Protein AF-0000000066313985 (afdb_homodimer)

Structure (mmCIF, N/CA/C/O backbone):
data_AF-0000000066313985-model_v1
#
loop_
_entity.id
_entity.type
_entity.pdbx_description
1 polymer 'Orphan antitoxin YefM'
#
loop_
_atom_site.group_PDB
_atom_site.id
_atom_site.type_symbol
_atom_site.label_atom_id
_atom_site.label_alt_id
_atom_site.label_comp_id
_atom_site.label_asym_id
_atom_site.label_entity_id
_atom_site.label_seq_id
_atom_site.pdbx_PDB_ins_code
_atom_site.Cartn_x
_atom_site.Cartn_y
_atom_site.Cartn_z
_atom_site.occupancy
_atom_site.B_iso_or_equiv
_atom_site.auth_seq_id
_atom_site.auth_comp_id
_atom_site.auth_asym_id
_atom_site.auth_atom_id
_atom_site.pdbx_PDB_model_num
ATOM 1 N N . MET A 1 1 ? -4.629 -2.709 13.516 1 56.06 1 MET A N 1
ATOM 2 C CA . MET A 1 1 ? -4.789 -3.303 12.195 1 56.06 1 MET A CA 1
ATOM 3 C C . MET A 1 1 ? -3.836 -4.48 12.008 1 56.06 1 MET A C 1
ATOM 5 O O . MET A 1 1 ? -2.648 -4.379 12.32 1 56.06 1 MET A O 1
ATOM 9 N N . PHE A 1 2 ? -4.414 -5.699 11.891 1 78.12 2 PHE A N 1
ATOM 10 C CA . PHE A 1 2 ? -3.588 -6.898 11.875 1 78.12 2 PHE A CA 1
ATOM 11 C C . PHE A 1 2 ? -2.898 -7.062 10.523 1 78.12 2 PHE A C 1
ATOM 13 O O . PHE A 1 2 ? -3.529 -6.918 9.477 1 78.12 2 PHE A O 1
ATOM 20 N N . MET A 1 3 ? -1.571 -7.016 10.57 1 89.44 3 MET A N 1
ATOM 21 C CA . MET A 1 3 ? -0.763 -7.25 9.375 1 89.44 3 MET A CA 1
ATOM 22 C C . MET A 1 3 ? -0.373 -8.719 9.266 1 89.44 3 MET A C 1
ATOM 24 O O . MET A 1 3 ? 0.043 -9.336 10.25 1 89.44 3 MET A O 1
ATOM 28 N N . ARG A 1 4 ? -0.689 -9.266 8.133 1 96.44 4 ARG A N 1
ATOM 29 C CA . ARG A 1 4 ? -0.286 -10.625 7.816 1 96.44 4 ARG A CA 1
ATOM 30 C C . ARG A 1 4 ? 1.022 -10.648 7.031 1 96.44 4 ARG A C 1
ATOM 32 O O . ARG A 1 4 ? 1.273 -9.758 6.211 1 96.44 4 ARG A O 1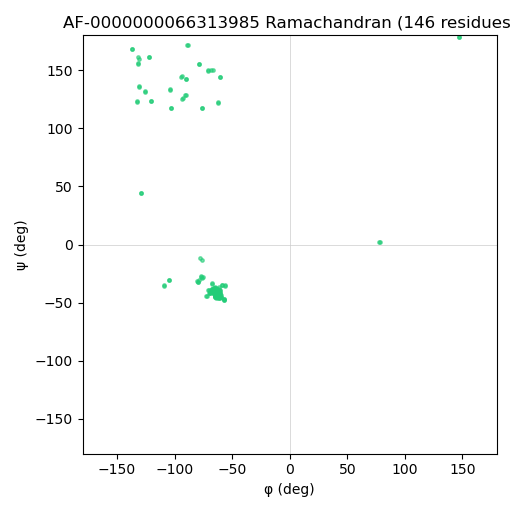
ATOM 39 N N . THR A 1 5 ? 1.829 -11.75 7.367 1 98.38 5 THR A N 1
ATOM 40 C CA . THR A 1 5 ? 3.088 -11.891 6.641 1 98.38 5 THR A CA 1
ATOM 41 C C . THR A 1 5 ? 3.189 -13.273 5.996 1 98.38 5 THR A C 1
ATOM 43 O O . THR A 1 5 ? 2.881 -14.281 6.629 1 98.38 5 THR A O 1
ATOM 46 N N . VAL A 1 6 ? 3.547 -13.273 4.727 1 98.38 6 VAL A N 1
ATOM 47 C CA . VAL A 1 6 ? 3.793 -14.516 4.004 1 98.38 6 VAL A CA 1
ATOM 48 C C . VAL A 1 6 ? 5.117 -14.422 3.252 1 98.38 6 VAL A C 1
ATOM 50 O O . VAL A 1 6 ? 5.609 -13.32 2.979 1 98.38 6 VAL A O 1
ATOM 53 N N . ASN A 1 7 ? 5.723 -15.609 2.975 1 98.25 7 ASN A N 1
ATOM 54 C CA . ASN A 1 7 ? 6.898 -15.602 2.111 1 98.25 7 ASN A CA 1
ATOM 55 C C . ASN A 1 7 ? 6.516 -15.719 0.64 1 98.25 7 ASN A C 1
ATOM 57 O O . ASN A 1 7 ? 5.34 -15.914 0.313 1 98.25 7 ASN A O 1
ATOM 61 N N . TYR A 1 8 ? 7.453 -15.555 -0.22 1 98.12 8 TYR A N 1
ATOM 62 C CA . TYR A 1 8 ? 7.211 -15.562 -1.658 1 98.12 8 TYR A CA 1
ATOM 63 C C . TYR A 1 8 ? 6.555 -16.859 -2.094 1 98.12 8 TYR A C 1
ATOM 65 O O . TYR A 1 8 ? 5.582 -16.859 -2.855 1 98.12 8 TYR A O 1
ATOM 73 N N . SER A 1 9 ? 7.102 -17.953 -1.624 1 97.75 9 SER A N 1
ATOM 74 C CA . SER A 1 9 ? 6.598 -19.266 -2.031 1 97.75 9 SER A CA 1
ATOM 75 C C . SER A 1 9 ? 5.129 -19.438 -1.655 1 97.75 9 SER A C 1
ATOM 77 O O . SER A 1 9 ? 4.328 -19.922 -2.457 1 97.75 9 SER A O 1
ATOM 79 N N . GLU A 1 10 ? 4.824 -19.047 -0.514 1 97.81 10 GLU A N 1
ATOM 80 C CA . GLU A 1 10 ? 3.445 -19.109 -0.042 1 97.81 10 GLU A CA 1
ATOM 81 C C . GLU A 1 10 ? 2.539 -18.203 -0.863 1 97.81 10 GLU A C 1
ATOM 83 O O . GLU A 1 10 ? 1.429 -18.594 -1.234 1 97.81 10 GLU A O 1
ATOM 88 N N . ALA A 1 11 ? 2.984 -17.016 -1.103 1 98.44 11 ALA A N 1
ATOM 89 C CA . ALA A 1 11 ? 2.213 -16.062 -1.902 1 98.44 11 ALA A CA 1
ATOM 90 C C . ALA A 1 11 ? 1.951 -16.625 -3.303 1 98.44 11 ALA A C 1
ATOM 92 O O . ALA A 1 11 ? 0.832 -16.531 -3.812 1 98.44 11 ALA A O 1
ATOM 93 N N . ARG A 1 12 ? 2.971 -17.156 -3.867 1 96.75 12 ARG A N 1
ATOM 94 C CA . ARG A 1 12 ? 2.871 -17.703 -5.219 1 96.75 12 ARG A CA 1
ATOM 95 C C . ARG A 1 12 ? 1.887 -18.859 -5.27 1 96.75 12 ARG A C 1
ATOM 97 O O . ARG A 1 12 ? 1.101 -18.984 -6.211 1 96.75 12 ARG A O 1
ATOM 104 N N . GLN A 1 13 ? 1.883 -19.656 -4.324 1 97.38 13 GLN A N 1
ATOM 105 C CA . GLN A 1 13 ? 1.045 -20.844 -4.305 1 97.38 13 GLN A CA 1
ATOM 106 C C . GLN A 1 13 ? -0.406 -20.5 -3.986 1 97.38 13 GLN A C 1
ATOM 108 O O . GLN A 1 13 ? -1.326 -21.203 -4.398 1 97.38 13 GLN A O 1
ATOM 113 N N . ASN A 1 14 ? -0.549 -19.406 -3.25 1 97.94 14 ASN A N 1
ATOM 114 C CA . ASN A 1 14 ? -1.876 -19.047 -2.764 1 97.94 14 ASN A CA 1
ATOM 115 C C . ASN A 1 14 ? -2.219 -17.594 -3.09 1 97.94 14 ASN A C 1
ATOM 117 O O . ASN A 1 14 ? -2.75 -16.859 -2.246 1 97.94 14 ASN A O 1
ATOM 121 N N . LEU A 1 15 ? -1.944 -17.203 -4.258 1 98.38 15 LEU A N 1
ATOM 122 C CA . LEU A 1 15 ? -2.045 -15.781 -4.578 1 98.38 15 LEU A CA 1
ATOM 123 C C . LEU A 1 15 ? -3.48 -15.289 -4.43 1 98.38 15 LEU A C 1
ATOM 125 O O . LEU A 1 15 ? -3.719 -14.203 -3.898 1 98.38 15 LEU A O 1
ATOM 129 N N . ALA A 1 16 ? -4.434 -16.078 -4.879 1 98 16 ALA A N 1
ATOM 130 C CA . ALA A 1 16 ? -5.836 -15.672 -4.793 1 98 16 ALA A CA 1
ATOM 131 C C . ALA A 1 16 ? -6.23 -15.375 -3.35 1 98 16 ALA A C 1
ATOM 133 O O . ALA A 1 16 ? -6.848 -14.344 -3.068 1 98 16 ALA A O 1
ATOM 134 N N . GLU A 1 17 ? -5.891 -16.25 -2.477 1 98.12 17 GLU A N 1
ATOM 135 C CA . GLU A 1 17 ? -6.195 -16.094 -1.057 1 98.12 17 GLU A CA 1
ATOM 136 C C . GLU A 1 17 ? -5.449 -14.914 -0.454 1 98.12 17 GLU A C 1
ATOM 138 O O . GLU A 1 17 ? -6.004 -14.172 0.363 1 98.12 17 GLU A O 1
ATOM 143 N N . VAL A 1 18 ? -4.219 -14.75 -0.809 1 98.38 18 VAL A N 1
ATOM 144 C CA . VAL A 1 18 ? -3.385 -13.664 -0.31 1 98.38 18 VAL A CA 1
ATOM 145 C C . VAL A 1 18 ? -3.982 -12.32 -0.724 1 98.38 18 VAL A C 1
ATOM 147 O O . VAL A 1 18 ? -4.121 -11.414 0.101 1 98.38 18 VAL A O 1
ATOM 150 N N . LEU A 1 19 ? -4.379 -12.211 -1.969 1 98.5 19 LEU A N 1
ATOM 151 C CA . LEU A 1 19 ? -5.004 -10.992 -2.457 1 98.5 19 LEU A CA 1
ATOM 152 C C . LEU A 1 19 ? -6.316 -10.727 -1.728 1 98.5 19 LEU A C 1
ATOM 154 O O . LEU A 1 19 ? -6.586 -9.594 -1.314 1 98.5 19 LEU A O 1
ATOM 158 N N . GLU A 1 20 ? -7.098 -11.781 -1.582 1 97.94 20 GLU A N 1
ATOM 159 C CA . GLU A 1 20 ? -8.383 -11.625 -0.902 1 97.94 20 GLU A CA 1
ATOM 160 C C . GLU A 1 20 ? -8.188 -11.156 0.536 1 97.94 20 GLU A C 1
ATOM 162 O O . GLU A 1 20 ? -8.906 -10.266 1.005 1 97.94 20 GLU A O 1
ATOM 167 N N . SER A 1 21 ? -7.27 -11.695 1.205 1 97.56 21 SER A N 1
ATOM 168 C CA . SER A 1 21 ? -6.98 -11.32 2.588 1 97.56 21 SER A CA 1
ATOM 169 C C . SER A 1 21 ? -6.508 -9.875 2.686 1 97.56 21 SER A C 1
ATOM 171 O O . SER A 1 21 ? -6.844 -9.172 3.639 1 97.56 21 SER A O 1
ATOM 173 N N . ALA A 1 22 ? -5.742 -9.438 1.737 1 97.75 22 ALA A N 1
ATOM 174 C CA . ALA A 1 22 ? -5.23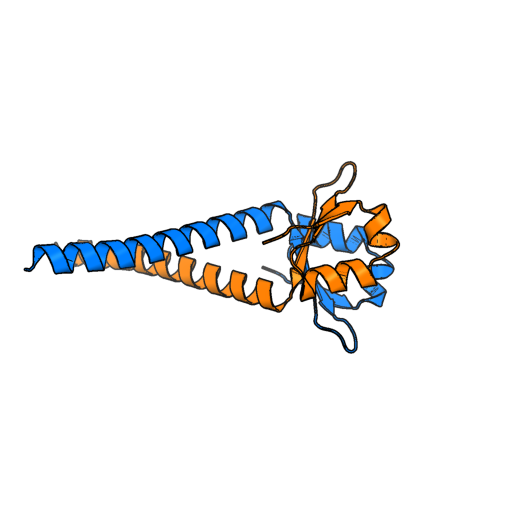4 -8.07 1.729 1 97.75 22 ALA A CA 1
ATOM 175 C C . ALA A 1 22 ? -6.363 -7.066 1.518 1 97.75 22 ALA A C 1
ATOM 177 O O . ALA A 1 22 ? -6.371 -5.992 2.127 1 97.75 22 ALA A O 1
ATOM 178 N N . VAL A 1 23 ? -7.258 -7.441 0.696 1 97.31 23 VAL A N 1
ATOM 179 C CA . VAL A 1 23 ? -8.32 -6.523 0.293 1 97.31 23 VAL A CA 1
ATOM 180 C C . VAL A 1 23 ? -9.391 -6.465 1.378 1 97.31 23 VAL A C 1
ATOM 182 O O . VAL A 1 23 ? -9.977 -5.406 1.62 1 97.31 23 VAL A O 1
ATOM 185 N N . THR A 1 24 ? -9.609 -7.57 2.09 1 95.69 24 THR A N 1
ATOM 186 C CA . THR A 1 24 ? -10.727 -7.633 3.021 1 95.69 24 THR A CA 1
ATOM 187 C C . THR A 1 24 ? -10.242 -7.508 4.461 1 95.69 24 THR A C 1
ATOM 189 O O . THR A 1 24 ? -10.961 -7 5.324 1 95.69 24 THR A O 1
ATOM 192 N N . GLY A 1 25 ? -9.117 -7.945 4.703 1 94.81 25 GLY A N 1
ATOM 193 C CA . GLY A 1 25 ? -8.68 -8.078 6.082 1 94.81 25 GLY A CA 1
ATOM 194 C C . GLY A 1 25 ? -7.609 -7.078 6.465 1 94.81 25 GLY A C 1
ATOM 195 O O . GLY A 1 25 ? -7.469 -6.727 7.641 1 94.81 25 GLY A O 1
ATOM 196 N N . GLY A 1 26 ? -6.742 -6.762 5.547 1 96.12 26 GLY A N 1
ATOM 197 C CA . GLY A 1 26 ? -5.664 -5.836 5.859 1 96.12 26 GLY A CA 1
ATOM 198 C C . GLY A 1 26 ? -4.383 -6.137 5.105 1 96.12 26 GLY A C 1
ATOM 199 O O . GLY A 1 26 ? -4.305 -7.129 4.375 1 96.12 26 GLY A O 1
ATOM 200 N N . PRO A 1 27 ? -3.393 -5.316 5.336 1 97.81 27 PRO A N 1
ATOM 201 C CA . PRO A 1 27 ? -2.156 -5.445 4.562 1 97.81 27 PRO A CA 1
ATOM 202 C C . PRO A 1 27 ? -1.486 -6.805 4.742 1 97.81 27 PRO A C 1
ATOM 204 O O . PRO A 1 27 ? -1.507 -7.371 5.84 1 97.81 27 PRO A O 1
ATOM 207 N N . VAL A 1 28 ? -0.921 -7.242 3.637 1 98.62 28 VAL A N 1
ATOM 208 C CA . VAL A 1 28 ? -0.138 -8.469 3.654 1 98.62 28 VAL A CA 1
ATOM 209 C C . VAL A 1 28 ? 1.291 -8.18 3.201 1 98.62 28 VAL A C 1
ATOM 211 O O . VAL A 1 28 ? 1.51 -7.707 2.084 1 98.62 28 VAL A O 1
ATOM 214 N N . THR A 1 29 ? 2.211 -8.539 4.082 1 98.75 29 THR A N 1
ATOM 215 C CA . THR A 1 29 ? 3.621 -8.391 3.732 1 98.75 29 THR A CA 1
ATOM 216 C C . THR A 1 29 ? 4.148 -9.656 3.068 1 98.75 29 THR A C 1
ATOM 218 O O . THR A 1 29 ? 3.914 -10.766 3.559 1 98.75 29 THR A O 1
ATOM 221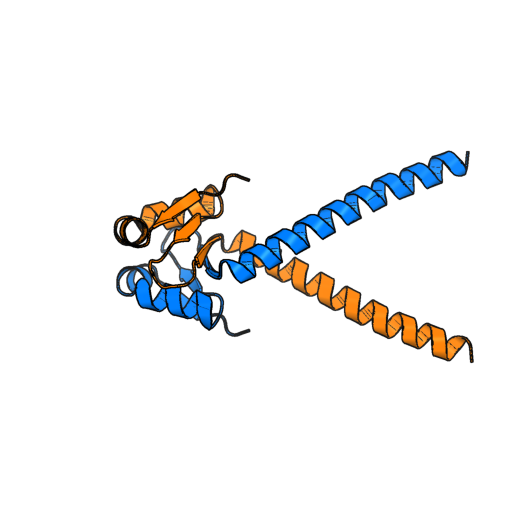 N N . ILE A 1 30 ? 4.754 -9.453 1.934 1 98.81 30 ILE A N 1
ATOM 222 C CA . ILE A 1 30 ? 5.43 -10.562 1.266 1 98.81 30 ILE A CA 1
ATOM 223 C C . ILE A 1 30 ? 6.938 -10.445 1.469 1 98.81 30 ILE A C 1
ATOM 225 O O . ILE A 1 30 ? 7.562 -9.492 0.995 1 98.81 30 ILE A O 1
ATOM 229 N N . THR A 1 31 ? 7.496 -11.438 2.135 1 98.5 31 THR A N 1
ATOM 230 C CA . THR A 1 31 ? 8.945 -11.492 2.307 1 98.5 31 THR A CA 1
ATOM 231 C C . THR A 1 31 ? 9.594 -12.258 1.157 1 98.5 31 THR A C 1
ATOM 233 O O . THR A 1 31 ? 9.047 -13.242 0.665 1 98.5 31 THR A O 1
ATOM 236 N N . ARG A 1 32 ? 10.789 -11.742 0.756 1 97.25 32 ARG A N 1
ATOM 237 C CA . ARG A 1 32 ? 11.523 -12.312 -0.371 1 97.25 32 ARG A CA 1
ATOM 238 C C . ARG A 1 32 ? 12.992 -12.516 -0.023 1 97.25 32 ARG A C 1
ATOM 240 O O . ARG A 1 32 ? 13.68 -11.578 0.378 1 97.25 32 ARG A O 1
ATOM 247 N N . ARG A 1 33 ? 13.398 -13.727 -0.158 1 96.06 33 ARG A N 1
ATOM 248 C CA . ARG A 1 33 ? 14.805 -14.008 0.123 1 96.06 33 ARG A CA 1
ATOM 249 C C . ARG A 1 33 ? 15.711 -13.242 -0.832 1 96.06 33 ARG A C 1
ATOM 251 O O . ARG A 1 33 ? 15.586 -13.359 -2.051 1 96.06 33 ARG A O 1
ATOM 258 N N . GLY A 1 34 ? 16.594 -12.43 -0.281 1 96.44 34 GLY A N 1
ATOM 259 C CA . GLY A 1 34 ? 17.562 -11.695 -1.074 1 96.44 34 GLY A CA 1
ATOM 260 C C . GLY A 1 34 ? 16.984 -10.477 -1.763 1 96.44 34 GLY A C 1
ATOM 261 O O . GLY A 1 34 ? 17.641 -9.844 -2.588 1 96.44 34 GLY A O 1
ATOM 262 N N . HIS A 1 35 ? 15.758 -10.219 -1.541 1 97.19 35 HIS A N 1
ATOM 263 C CA . HIS A 1 35 ? 15.07 -9.094 -2.162 1 97.19 35 HIS A CA 1
ATOM 264 C C . HIS A 1 35 ? 14.297 -8.281 -1.127 1 97.19 35 HIS A C 1
ATOM 266 O O . HIS A 1 35 ? 14.008 -8.773 -0.035 1 97.19 35 HIS A O 1
ATOM 272 N N . LYS A 1 36 ? 13.961 -7.09 -1.444 1 97.56 36 LYS A N 1
ATOM 273 C CA .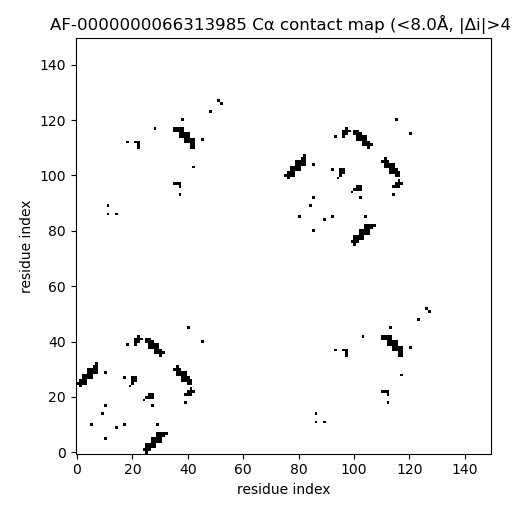 LYS A 1 36 ? 13.133 -6.25 -0.583 1 97.56 36 LYS A CA 1
ATOM 274 C C . LYS A 1 36 ? 11.711 -6.793 -0.494 1 97.56 36 LYS A C 1
ATOM 276 O O . LYS A 1 36 ? 11.18 -7.332 -1.469 1 97.56 36 LYS A O 1
ATOM 281 N N . SER A 1 37 ? 11.156 -6.531 0.604 1 98.44 37 SER A N 1
ATOM 282 C CA . SER A 1 37 ? 9.781 -6.973 0.83 1 98.44 37 SER A CA 1
ATOM 283 C C . SER A 1 37 ? 8.781 -6.051 0.136 1 98.44 37 SER A C 1
ATOM 285 O O . SER A 1 37 ? 9.078 -4.879 -0.108 1 98.44 37 SER A O 1
ATOM 287 N N . ALA A 1 38 ? 7.648 -6.633 -0.129 1 98.69 38 ALA A N 1
ATOM 288 C CA . ALA A 1 38 ? 6.516 -5.918 -0.706 1 98.69 38 ALA A CA 1
ATOM 289 C C . ALA A 1 38 ? 5.289 -6.02 0.193 1 98.69 38 ALA A C 1
ATOM 291 O O . ALA A 1 38 ? 5.219 -6.883 1.067 1 98.69 38 ALA A O 1
ATOM 292 N N . VAL A 1 39 ? 4.375 -5.152 -0.005 1 98.75 39 VAL A N 1
ATOM 293 C CA . VAL A 1 39 ? 3.127 -5.164 0.752 1 98.75 39 VAL A CA 1
ATOM 294 C C . VAL A 1 39 ? 1.94 -5.051 -0.204 1 98.75 39 VAL A C 1
ATOM 296 O O . VAL A 1 39 ? 1.97 -4.258 -1.147 1 98.75 39 VAL A O 1
ATOM 299 N N . ILE A 1 40 ? 0.967 -5.848 0.052 1 98.81 40 ILE A N 1
ATOM 300 C CA . ILE A 1 40 ? -0.288 -5.781 -0.689 1 98.81 40 ILE A CA 1
ATOM 301 C C . ILE A 1 40 ? -1.361 -5.117 0.171 1 98.81 40 ILE A C 1
ATOM 303 O O . ILE A 1 40 ? -1.524 -5.461 1.345 1 98.81 40 ILE A O 1
ATOM 307 N N . ILE A 1 41 ? -2.072 -4.188 -0.455 1 98.12 41 ILE A N 1
ATOM 308 C CA . ILE A 1 41 ? -3.199 -3.518 0.185 1 98.12 41 ILE A CA 1
ATOM 309 C C . ILE A 1 41 ? -4.359 -3.402 -0.801 1 98.12 41 ILE A C 1
ATOM 311 O O . ILE A 1 41 ? -4.184 -3.621 -2.002 1 98.12 41 ILE A O 1
ATOM 315 N N . SER A 1 42 ? -5.52 -3.031 -0.255 1 98.25 42 SER A N 1
ATOM 316 C CA . SER A 1 42 ? -6.66 -2.818 -1.141 1 98.25 42 SER A CA 1
ATOM 317 C C . SER A 1 42 ? -6.484 -1.55 -1.971 1 98.25 42 SER A C 1
ATOM 319 O O . SER A 1 42 ? -5.836 -0.598 -1.53 1 98.25 42 SER A O 1
ATOM 321 N N . ALA A 1 43 ? -7.043 -1.576 -3.115 1 97.69 43 ALA A N 1
ATOM 322 C CA . ALA A 1 43 ? -7.051 -0.365 -3.932 1 97.69 43 ALA A CA 1
ATOM 323 C C . ALA A 1 43 ? -7.684 0.801 -3.178 1 97.69 43 ALA A C 1
ATOM 325 O O . ALA A 1 43 ? -7.234 1.943 -3.299 1 97.69 43 ALA A O 1
ATOM 326 N N . GLU A 1 44 ? -8.648 0.511 -2.412 1 96.38 44 GLU A N 1
ATOM 327 C CA . GLU A 1 44 ? -9.328 1.535 -1.626 1 96.38 44 GLU A CA 1
ATOM 328 C C . GLU A 1 44 ? -8.391 2.152 -0.592 1 96.38 44 GLU A C 1
ATOM 330 O O . GLU A 1 44 ? -8.352 3.375 -0.439 1 96.38 44 GLU A O 1
ATOM 335 N N . GLU A 1 45 ? -7.676 1.333 0.065 1 94.44 45 GLU A N 1
ATOM 336 C CA . GLU A 1 45 ? -6.719 1.827 1.049 1 94.44 45 GLU A CA 1
ATOM 337 C C . GLU A 1 45 ? -5.609 2.639 0.382 1 94.44 45 GLU A C 1
ATOM 339 O O . GLU A 1 45 ? -5.176 3.66 0.916 1 94.44 45 GLU A O 1
ATOM 344 N N . PHE A 1 46 ? -5.23 2.215 -0.69 1 96.06 46 PHE A N 1
ATOM 345 C CA . PHE A 1 46 ? -4.188 2.926 -1.423 1 96.06 46 PHE A CA 1
ATOM 346 C C . PHE A 1 46 ? -4.66 4.316 -1.822 1 96.06 46 PHE A C 1
ATOM 348 O O . PHE A 1 46 ? -3.902 5.285 -1.736 1 96.06 46 PHE A O 1
ATOM 355 N N . GLU A 1 47 ? -5.879 4.363 -2.271 1 94.75 47 GLU A N 1
ATOM 356 C CA . GLU A 1 47 ? -6.461 5.652 -2.637 1 94.75 47 GLU A CA 1
ATOM 357 C C . GLU A 1 47 ? -6.504 6.598 -1.438 1 94.75 47 GLU A C 1
ATOM 359 O O . GLU A 1 47 ? -6.242 7.793 -1.575 1 94.75 47 GLU A O 1
ATOM 364 N N . ARG A 1 48 ? -6.871 6.023 -0.346 1 92.06 48 ARG A N 1
ATOM 365 C CA . ARG A 1 48 ? -6.887 6.824 0.875 1 92.06 48 ARG A CA 1
ATOM 366 C C . ARG A 1 48 ? -5.492 7.352 1.2 1 92.06 48 ARG A C 1
ATOM 368 O O . ARG A 1 48 ? -5.34 8.508 1.604 1 92.06 48 ARG A O 1
ATOM 375 N N . TYR A 1 49 ? -4.523 6.535 0.991 1 90.44 49 TYR A N 1
ATOM 376 C CA . TYR A 1 49 ? -3.129 6.898 1.221 1 90.44 49 TYR A CA 1
ATOM 377 C C . TYR A 1 49 ? -2.691 8.008 0.271 1 90.44 49 TYR A C 1
ATOM 379 O O . TYR A 1 49 ? -2.041 8.969 0.688 1 90.44 49 TYR A O 1
ATOM 387 N N . GLN A 1 50 ? -3.055 7.852 -0.956 1 90.81 50 GLN A N 1
ATOM 388 C CA . GLN A 1 50 ? -2.672 8.836 -1.96 1 90.81 50 GLN A CA 1
ATOM 389 C C . GLN A 1 50 ? -3.312 10.195 -1.673 1 90.81 50 GLN A C 1
ATOM 391 O O . GLN A 1 50 ? -2.674 11.234 -1.839 1 90.81 50 GLN A O 1
ATOM 396 N N . THR A 1 51 ? -4.492 10.211 -1.268 1 90.5 51 THR A N 1
ATOM 397 C CA . THR A 1 51 ? -5.215 11.438 -0.959 1 90.5 51 THR A CA 1
ATOM 398 C C . THR A 1 51 ? -4.586 12.156 0.231 1 90.5 51 THR A C 1
ATOM 400 O O . THR A 1 51 ? -4.359 13.367 0.187 1 90.5 51 THR A O 1
ATOM 403 N N . ALA A 1 52 ? -4.289 11.375 1.193 1 86.25 52 ALA A N 1
ATOM 404 C CA . ALA A 1 52 ? -3.654 11.945 2.381 1 86.25 52 ALA A CA 1
ATOM 405 C C . ALA A 1 52 ? -2.305 12.562 2.037 1 86.25 52 ALA A C 1
ATOM 407 O O . ALA A 1 52 ? -1.962 13.641 2.541 1 86.25 52 ALA A O 1
ATOM 408 N N . ARG A 1 53 ? -1.587 11.898 1.25 1 86.25 53 ARG A N 1
ATOM 409 C CA . ARG A 1 53 ? -0.268 12.375 0.85 1 86.25 53 ARG A CA 1
ATOM 410 C C . ARG A 1 53 ? -0.375 13.672 0.056 1 86.25 53 ARG A C 1
ATOM 412 O O . ARG A 1 53 ? 0.421 14.594 0.251 1 86.25 53 ARG A O 1
ATOM 419 N N . MET A 1 54 ? -1.366 13.734 -0.767 1 87.44 54 MET A N 1
ATOM 420 C CA . MET A 1 54 ? -1.578 14.945 -1.562 1 87.44 54 MET A CA 1
ATOM 421 C C . MET A 1 54 ? -1.986 16.109 -0.674 1 87.44 54 MET A C 1
ATOM 423 O O . MET A 1 54 ? -1.526 17.234 -0.876 1 87.44 54 MET A O 1
ATOM 427 N N . ASP A 1 55 ? -2.77 15.812 0.238 1 85 55 ASP A N 1
ATOM 428 C CA . ASP A 1 55 ? -3.205 16.844 1.18 1 85 55 ASP A CA 1
ATOM 429 C C . ASP A 1 55 ? -2.021 17.391 1.97 1 85 55 ASP A C 1
ATOM 431 O O . ASP A 1 55 ? -1.918 18.609 2.17 1 85 55 ASP A O 1
ATOM 435 N N . ASP A 1 56 ? -1.188 16.484 2.33 1 82.25 56 ASP A N 1
ATOM 436 C CA . ASP A 1 56 ? -0.007 16.891 3.084 1 82.25 56 ASP A CA 1
ATOM 437 C C . ASP A 1 56 ? 0.919 17.75 2.23 1 82.25 56 ASP A C 1
ATOM 439 O O . ASP A 1 56 ? 1.482 18.734 2.715 1 82.25 56 ASP A O 1
ATOM 443 N N . GLU A 1 57 ? 1.033 17.328 1.085 1 85 57 GLU A N 1
ATOM 444 C CA . GLU A 1 57 ? 1.869 18.094 0.165 1 85 57 GLU A CA 1
ATOM 445 C C . GLU A 1 57 ? 1.271 19.469 -0.111 1 85 57 GLU A C 1
ATOM 447 O O . GLU A 1 57 ? 1.996 20.469 -0.183 1 85 57 GLU A O 1
ATOM 452 N N . PHE A 1 58 ? 0.035 19.516 -0.217 1 88.06 58 PHE A N 1
ATOM 453 C CA . PHE A 1 58 ? -0.646 20.797 -0.427 1 88.06 58 PHE A CA 1
ATOM 454 C C . PHE A 1 58 ? -0.482 21.703 0.785 1 88.06 58 PHE A C 1
ATOM 456 O O . PHE A 1 58 ? -0.176 22.891 0.641 1 88.06 58 PHE A O 1
ATOM 463 N N . ALA A 1 59 ? -0.606 21.078 1.909 1 83.31 59 ALA A N 1
ATOM 464 C CA . ALA A 1 59 ? -0.431 21.844 3.148 1 83.31 59 ALA A CA 1
ATOM 465 C C . ALA A 1 59 ? 0.984 22.391 3.254 1 83.31 59 ALA A C 1
ATOM 467 O O . ALA A 1 59 ? 1.178 23.531 3.699 1 83.31 59 ALA A O 1
ATOM 468 N N . ALA A 1 60 ? 1.916 21.656 2.869 1 83.81 60 ALA A N 1
ATOM 469 C CA . ALA A 1 60 ? 3.311 22.094 2.914 1 83.81 60 ALA A CA 1
ATOM 470 C C . ALA A 1 60 ? 3.561 23.25 1.947 1 83.81 60 ALA A C 1
ATOM 472 O O . ALA A 1 60 ? 4.262 24.203 2.283 1 83.81 60 ALA A O 1
ATOM 473 N N . ILE A 1 61 ? 2.906 23.141 0.856 1 88.62 61 ILE A N 1
ATOM 474 C CA . ILE A 1 61 ? 3.053 24.172 -0.158 1 88.62 61 ILE A CA 1
ATOM 475 C C . ILE A 1 61 ? 2.389 25.469 0.323 1 88.62 61 ILE A C 1
ATOM 477 O O . ILE A 1 61 ? 2.967 26.547 0.208 1 88.62 61 ILE A O 1
ATOM 481 N N . MET A 1 62 ? 1.258 25.281 0.91 1 90.56 62 MET A N 1
ATOM 482 C CA . MET A 1 62 ? 0.532 26.438 1.434 1 90.56 62 MET A CA 1
ATOM 483 C C . MET A 1 62 ? 1.301 27.094 2.576 1 90.56 62 MET A C 1
ATOM 485 O O . MET A 1 62 ? 1.312 28.312 2.703 1 90.56 62 MET A O 1
ATOM 489 N N . ALA A 1 63 ? 1.937 26.266 3.385 1 85.5 63 ALA A N 1
ATOM 490 C CA . ALA A 1 63 ? 2.723 26.781 4.504 1 85.5 63 ALA A CA 1
ATOM 491 C C . ALA A 1 63 ? 3.904 27.609 4.008 1 85.5 63 ALA A C 1
ATOM 493 O O . ALA A 1 63 ? 4.203 28.672 4.562 1 85.5 63 ALA A O 1
ATOM 494 N N . VAL A 1 64 ? 4.5 27.172 2.969 1 87.5 64 VAL A N 1
ATOM 495 C CA . VAL A 1 64 ? 5.641 27.875 2.393 1 87.5 64 VAL A CA 1
ATOM 496 C C . VAL A 1 64 ? 5.176 29.203 1.774 1 87.5 64 VAL A C 1
ATOM 498 O O . VAL A 1 64 ? 5.816 30.234 1.949 1 87.5 64 VAL A O 1
ATOM 501 N N . HIS A 1 65 ? 4.008 29.062 1.098 1 89.19 65 HIS A N 1
ATOM 502 C CA . HIS A 1 65 ? 3.465 30.266 0.463 1 89.19 65 HIS A CA 1
ATOM 503 C C . HIS A 1 65 ? 2.957 31.266 1.503 1 89.19 65 HIS A C 1
ATOM 505 O O . HIS A 1 65 ? 3.119 32.469 1.341 1 89.19 65 HIS A O 1
ATOM 511 N N . GLY A 1 66 ? 2.363 30.688 2.494 1 82.69 66 GLY A N 1
ATOM 512 C CA . GLY A 1 66 ? 1.921 31.547 3.58 1 82.69 66 GLY A CA 1
ATOM 513 C C . GLY A 1 66 ? 3.061 32.281 4.273 1 82.69 66 GLY A C 1
ATOM 514 O O . GLY A 1 66 ? 2.947 33.438 4.598 1 82.69 66 GLY A O 1
ATOM 515 N N . ASN A 1 67 ? 4.098 31.562 4.566 1 84.5 67 ASN A N 1
ATOM 516 C CA . ASN A 1 67 ? 5.281 32.188 5.168 1 84.5 67 ASN A CA 1
ATOM 517 C C . ASN A 1 67 ? 5.855 33.281 4.281 1 84.5 67 ASN A C 1
ATOM 519 O O . ASN A 1 67 ? 6.273 34.312 4.777 1 84.5 67 ASN A O 1
ATOM 523 N N . GLU A 1 68 ? 5.754 33.031 3.086 1 85.38 68 GLU A N 1
ATOM 524 C CA . GLU A 1 68 ? 6.254 34.031 2.146 1 85.38 68 GLU A CA 1
ATOM 525 C C . GLU A 1 68 ? 5.348 35.25 2.111 1 85.38 68 GLU A C 1
ATOM 527 O O . GLU A 1 68 ? 5.828 36.406 2.047 1 85.38 68 GLU A O 1
ATOM 532 N N . LEU A 1 69 ? 4.129 35.062 2.076 1 84.19 69 LEU A N 1
ATOM 533 C CA . LEU A 1 69 ? 3.168 36.156 2.094 1 84.19 69 LEU A CA 1
ATOM 534 C C . LEU A 1 69 ? 3.301 36.969 3.373 1 84.19 69 LEU A C 1
ATOM 536 O O . LEU A 1 69 ? 3.219 38.188 3.34 1 84.19 69 LEU A O 1
ATOM 540 N N . ARG A 1 70 ? 3.539 36.281 4.391 1 86.62 70 ARG A N 1
ATOM 541 C CA . ARG A 1 70 ? 3.717 36.969 5.668 1 86.62 70 ARG A CA 1
ATOM 542 C C . ARG A 1 70 ? 4.984 37.812 5.668 1 86.62 70 ARG A C 1
ATOM 544 O O . ARG A 1 70 ? 4.98 38.938 6.141 1 86.62 70 ARG A O 1
ATOM 551 N N . GLU A 1 71 ? 6.012 37.438 5.125 1 86.88 71 GLU A N 1
ATOM 552 C CA . GLU A 1 71 ? 7.281 38.156 5.027 1 86.88 71 GLU A CA 1
ATOM 553 C C . GLU A 1 71 ? 7.148 39.375 4.148 1 86.88 71 GLU A C 1
ATOM 555 O O . GLU A 1 71 ? 7.738 40.438 4.441 1 86.88 71 GLU A O 1
ATOM 560 N N . LEU A 1 72 ? 6.297 39.312 3.127 1 86.62 72 LEU A N 1
ATOM 561 C CA . LEU A 1 72 ? 6.09 40.438 2.225 1 86.62 72 LEU A CA 1
ATOM 562 C C . LEU A 1 72 ? 5.219 41.531 2.875 1 86.62 72 LEU A C 1
ATOM 564 O O . LEU A 1 72 ? 5.441 42.719 2.678 1 86.62 72 LEU A O 1
ATOM 568 N N . ALA A 1 73 ? 4.449 41 3.693 1 86.88 73 ALA A N 1
ATOM 569 C CA . ALA A 1 73 ? 3.551 41.938 4.371 1 86.88 73 ALA A CA 1
ATOM 570 C C . ALA A 1 73 ? 4.273 42.688 5.496 1 86.88 73 ALA A C 1
ATOM 572 O O . ALA A 1 73 ? 3.875 43.781 5.875 1 86.88 73 ALA A O 1
ATOM 573 N N . ASP A 1 74 ? 5.215 42.094 6.094 1 80.88 74 ASP A N 1
ATOM 574 C CA . ASP A 1 74 ? 5.965 42.688 7.188 1 80.88 74 ASP A CA 1
ATOM 575 C C . ASP A 1 74 ? 6.988 43.688 6.656 1 80.88 74 ASP A C 1
ATOM 577 O O . ASP A 1 74 ? 7.598 44.438 7.43 1 80.88 74 ASP A O 1
ATOM 581 N N . LYS A 1 75 ? 7.23 43.719 5.43 1 70.94 75 LYS A N 1
ATOM 582 C CA . LYS A 1 75 ? 8.047 44.781 4.863 1 70.94 75 LYS A CA 1
ATOM 583 C C . LYS A 1 75 ? 7.219 46.031 4.625 1 70.94 75 LYS A C 1
ATOM 585 O O . LYS A 1 75 ? 6.012 45.969 4.395 1 70.94 75 LYS A O 1
ATOM 590 N N . MET B 1 1 ? 4.238 9.711 -10.531 1 56.12 1 MET B N 1
ATOM 591 C CA . MET B 1 1 ? 4.566 8.336 -10.141 1 56.12 1 MET B CA 1
ATOM 592 C C . MET B 1 1 ? 3.812 7.336 -11.008 1 56.12 1 MET B C 1
ATOM 594 O O . MET B 1 1 ? 2.605 7.469 -11.219 1 56.12 1 MET B O 1
ATOM 598 N N . PHE B 1 2 ? 4.566 6.57 -11.828 1 78.44 2 PHE B N 1
ATOM 599 C CA . PHE B 1 2 ? 3.928 5.703 -12.812 1 78.44 2 PHE B CA 1
ATOM 600 C C . PHE B 1 2 ? 3.352 4.461 -12.141 1 78.44 2 PHE B C 1
ATOM 602 O O . PHE B 1 2 ? 4.016 3.83 -11.32 1 78.44 2 PHE B O 1
ATOM 609 N N . MET B 1 3 ? 2.021 4.344 -12.242 1 89.44 3 MET B N 1
ATOM 610 C CA . MET B 1 3 ? 1.331 3.16 -11.742 1 89.44 3 MET B CA 1
ATOM 611 C C . MET B 1 3 ? 1.153 2.123 -12.844 1 89.44 3 MET B C 1
ATOM 613 O O . MET B 1 3 ? 0.765 2.461 -13.969 1 89.44 3 MET B O 1
ATOM 617 N N . ARG B 1 4 ? 1.618 0.953 -12.547 1 96.56 4 ARG B N 1
ATOM 618 C CA . ARG B 1 4 ? 1.429 -0.184 -13.445 1 96.56 4 ARG B CA 1
ATOM 619 C C . ARG B 1 4 ? 0.188 -0.982 -13.055 1 96.56 4 ARG B C 1
ATOM 621 O O . ARG B 1 4 ? -0.125 -1.121 -11.875 1 96.56 4 ARG B O 1
ATOM 628 N N . THR B 1 5 ? -0.482 -1.509 -14.18 1 98.38 5 THR B N 1
ATOM 629 C CA . THR B 1 5 ? -1.662 -2.328 -13.922 1 98.38 5 THR B CA 1
ATOM 630 C C . THR B 1 5 ? -1.536 -3.686 -14.602 1 98.38 5 THR B C 1
ATOM 632 O O . THR B 1 5 ? -1.134 -3.766 -15.766 1 98.38 5 THR B O 1
ATOM 635 N N . VAL B 1 6 ? -1.813 -4.723 -13.836 1 98.38 6 VAL B N 1
ATOM 636 C CA . VAL B 1 6 ? -1.845 -6.078 -14.375 1 98.38 6 VAL B CA 1
ATOM 637 C C . VAL B 1 6 ? -3.119 -6.785 -13.922 1 98.38 6 VAL B C 1
ATOM 639 O O . VAL B 1 6 ? -3.734 -6.391 -12.93 1 98.38 6 VAL B O 1
ATOM 642 N N . ASN B 1 7 ? -3.529 -7.809 -14.711 1 98.25 7 ASN B N 1
ATOM 643 C CA . ASN B 1 7 ? -4.637 -8.633 -14.242 1 98.25 7 ASN B CA 1
ATOM 644 C C . ASN B 1 7 ? -4.145 -9.812 -13.398 1 98.25 7 ASN B C 1
ATOM 646 O O . ASN B 1 7 ? -2.938 -10.023 -13.273 1 98.25 7 ASN B O 1
ATOM 650 N N . TYR B 1 8 ? -5.051 -10.492 -12.805 1 98.12 8 TYR B N 1
ATOM 651 C CA . TYR B 1 8 ? -4.719 -11.594 -11.898 1 98.12 8 TYR B CA 1
ATOM 652 C C . TYR B 1 8 ? -3.865 -12.641 -12.609 1 98.12 8 TYR B C 1
ATOM 654 O O . TYR B 1 8 ? -2.859 -13.102 -12.062 1 98.12 8 TYR B O 1
ATOM 662 N N . SER B 1 9 ? -4.293 -13.008 -13.789 1 97.75 9 SER B N 1
ATOM 663 C CA . SER B 1 9 ? -3.594 -14.062 -14.523 1 97.75 9 SER B CA 1
ATOM 664 C C . SER B 1 9 ? -2.145 -13.672 -14.797 1 97.75 9 SER B C 1
ATOM 666 O O . SER B 1 9 ? -1.236 -14.492 -14.625 1 97.75 9 SER B O 1
ATOM 668 N N . GLU B 1 10 ? -1.949 -12.516 -15.18 1 97.81 10 GLU B N 1
ATOM 669 C CA . GLU B 1 10 ? -0.606 -12 -15.438 1 97.81 10 GLU B CA 1
ATOM 670 C C . GLU B 1 10 ? 0.221 -11.969 -14.156 1 97.81 10 GLU B C 1
ATOM 672 O O . GLU B 1 10 ? 1.394 -12.344 -14.156 1 97.81 10 GLU B O 1
ATOM 677 N N . ALA B 1 11 ? -0.37 -11.484 -13.102 1 98.44 11 ALA B N 1
ATOM 678 C CA . ALA B 1 11 ? 0.319 -11.43 -11.82 1 98.44 11 ALA B CA 1
ATOM 679 C C . ALA B 1 11 ? 0.741 -12.82 -11.359 1 98.44 11 ALA B C 1
ATOM 681 O O . ALA B 1 11 ? 1.868 -13.016 -10.898 1 98.44 11 ALA B O 1
ATOM 682 N N . ARG B 1 12 ? -0.156 -13.719 -11.492 1 96.75 12 ARG B N 1
ATOM 683 C CA . ARG B 1 12 ? 0.101 -15.086 -11.07 1 96.75 12 ARG B CA 1
ATOM 684 C C . ARG B 1 12 ? 1.233 -15.711 -11.883 1 96.75 12 ARG B C 1
ATOM 686 O O . ARG B 1 12 ? 2.086 -16.406 -11.336 1 96.75 12 ARG B O 1
ATOM 693 N N . GLN B 1 13 ? 1.285 -15.453 -13.094 1 97.38 13 GLN B N 1
ATOM 694 C CA . GLN B 1 13 ? 2.273 -16.062 -13.984 1 97.38 13 GLN B CA 1
ATOM 695 C C . GLN B 1 13 ? 3.641 -15.398 -13.812 1 97.38 13 GLN B C 1
ATOM 697 O O . GLN B 1 13 ? 4.672 -16.031 -14.031 1 97.38 13 GLN B O 1
ATOM 702 N N . ASN B 1 14 ? 3.592 -14.141 -13.398 1 98 14 ASN B N 1
ATOM 703 C CA . ASN B 1 14 ? 4.824 -13.367 -13.336 1 98 14 ASN B CA 1
ATOM 704 C C . ASN B 1 14 ? 4.988 -12.688 -11.977 1 98 14 ASN B C 1
ATOM 706 O O . ASN B 1 14 ? 5.363 -11.516 -11.906 1 98 14 ASN B O 1
ATOM 710 N N . LEU B 1 15 ? 4.727 -13.391 -10.969 1 98.38 15 LEU B N 1
ATOM 711 C CA . LEU B 1 15 ? 4.652 -12.766 -9.656 1 98.38 15 LEU B CA 1
ATOM 712 C C . LEU B 1 15 ? 5.996 -12.156 -9.266 1 98.38 15 LEU B C 1
ATOM 714 O O . LEU B 1 15 ? 6.047 -11.047 -8.734 1 98.38 15 LEU B O 1
ATOM 718 N N . ALA B 1 16 ? 7.082 -12.852 -9.539 1 98 16 ALA B N 1
ATOM 719 C CA . ALA B 1 16 ? 8.406 -12.352 -9.188 1 98 16 ALA B CA 1
ATOM 720 C C . ALA B 1 16 ? 8.664 -10.992 -9.828 1 98 16 ALA B C 1
ATOM 722 O O . ALA B 1 16 ? 9.117 -10.062 -9.156 1 98 16 ALA B O 1
ATOM 723 N N . GLU B 1 17 ? 8.391 -10.891 -11.078 1 98.12 17 GLU B N 1
ATOM 724 C CA . GLU B 1 17 ? 8.586 -9.656 -11.82 1 98.12 17 GLU B CA 1
ATOM 725 C C . GLU B 1 17 ? 7.648 -8.555 -11.32 1 98.12 17 GLU B C 1
ATOM 727 O O . GLU B 1 17 ? 8.047 -7.395 -11.211 1 98.12 17 GLU B O 1
ATOM 732 N N . VAL B 1 18 ? 6.43 -8.898 -11.039 1 98.38 18 VAL B N 1
ATOM 733 C CA . VAL B 1 18 ? 5.422 -7.957 -10.555 1 98.38 18 VAL B CA 1
ATOM 734 C C . VAL B 1 18 ? 5.859 -7.379 -9.211 1 98.38 18 VAL B C 1
ATOM 736 O O . VAL B 1 18 ? 5.82 -6.164 -9.008 1 98.38 18 VAL B O 1
ATOM 739 N N . LEU B 1 19 ? 6.312 -8.234 -8.328 1 98.5 19 LEU B N 1
ATOM 740 C CA . LEU B 1 19 ? 6.801 -7.785 -7.027 1 98.5 19 LEU B CA 1
ATOM 741 C C . LEU B 1 19 ? 8.016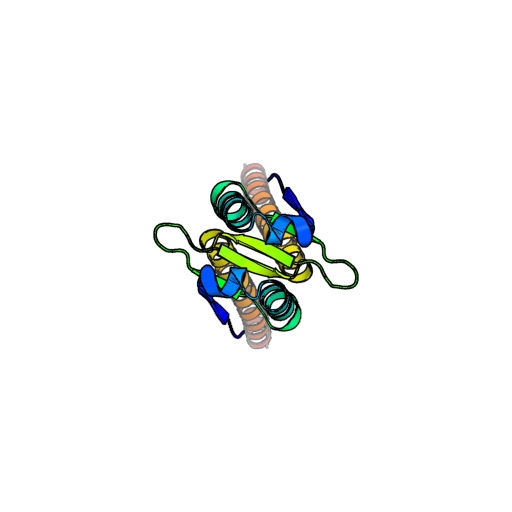 -6.879 -7.184 1 98.5 19 LEU B C 1
ATOM 743 O O . LEU B 1 19 ? 8.102 -5.828 -6.543 1 98.5 19 LEU B O 1
ATOM 747 N N . GLU B 1 20 ? 8.922 -7.305 -8.055 1 97.94 20 GLU B N 1
ATOM 748 C CA . GLU B 1 20 ? 10.125 -6.508 -8.266 1 97.94 20 GLU B CA 1
ATOM 749 C C . GLU B 1 20 ? 9.773 -5.121 -8.805 1 97.94 20 GLU B C 1
ATOM 751 O O . GLU B 1 20 ? 10.328 -4.117 -8.359 1 97.94 20 GLU B O 1
ATOM 756 N N . SER B 1 21 ? 8.906 -5.055 -9.703 1 97.56 21 SER B N 1
ATOM 757 C CA . SER B 1 21 ? 8.477 -3.791 -10.297 1 97.56 21 SER B CA 1
ATOM 758 C C . SER B 1 21 ? 7.809 -2.895 -9.258 1 97.56 21 SER B C 1
ATOM 760 O O . SER B 1 21 ? 7.988 -1.675 -9.281 1 97.56 21 SER B O 1
ATOM 762 N N . ALA B 1 22 ? 7.055 -3.463 -8.375 1 97.75 22 ALA B N 1
ATOM 763 C CA . ALA B 1 22 ? 6.371 -2.703 -7.336 1 97.75 22 ALA B CA 1
ATOM 764 C C . ALA B 1 22 ? 7.367 -2.104 -6.348 1 97.75 22 ALA B C 1
ATOM 766 O O . ALA B 1 22 ? 7.188 -0.974 -5.887 1 97.75 22 ALA B O 1
ATOM 767 N N . VAL B 1 23 ? 8.352 -2.859 -6.082 1 97.31 23 VAL B N 1
ATOM 768 C CA . VAL B 1 23 ? 9.297 -2.471 -5.043 1 97.31 23 VAL B CA 1
ATOM 769 C C . VAL B 1 23 ? 10.289 -1.446 -5.602 1 97.31 23 VAL B C 1
ATOM 771 O O . VAL B 1 23 ? 10.711 -0.534 -4.887 1 97.31 23 VAL B O 1
ATOM 774 N N . THR B 1 24 ? 10.609 -1.531 -6.891 1 95.69 24 THR B N 1
ATOM 775 C CA . THR B 1 24 ? 11.664 -0.693 -7.445 1 95.69 24 THR B CA 1
ATOM 776 C C . THR B 1 24 ? 11.07 0.441 -8.281 1 95.69 24 THR B C 1
ATOM 778 O O . THR B 1 24 ? 11.664 1.52 -8.375 1 95.69 24 THR B O 1
ATOM 781 N N . GLY B 1 25 ? 10.008 0.205 -8.844 1 94.75 25 GLY B N 1
ATOM 782 C CA . GLY B 1 25 ? 9.508 1.142 -9.836 1 94.75 25 GLY B CA 1
ATOM 783 C C . GLY B 1 25 ? 8.289 1.91 -9.367 1 94.75 25 GLY B C 1
ATOM 784 O O . GLY B 1 25 ? 8.016 3.012 -9.852 1 94.75 25 GLY B O 1
ATOM 785 N N . GLY B 1 26 ? 7.441 1.268 -8.594 1 96.06 26 GLY B N 1
ATOM 786 C CA . GLY B 1 26 ? 6.234 1.931 -8.133 1 96.06 26 GLY B CA 1
ATOM 787 C C . GLY B 1 26 ? 5.055 0.988 -7.984 1 96.06 26 GLY B C 1
ATOM 788 O O . GLY B 1 26 ? 5.16 -0.199 -8.305 1 96.06 26 GLY B O 1
ATOM 789 N N . PRO B 1 27 ? 3.953 1.533 -7.547 1 97.81 27 PRO B N 1
ATOM 790 C CA . PRO B 1 27 ? 2.799 0.686 -7.242 1 97.81 27 PRO B CA 1
ATOM 791 C C . PRO B 1 27 ? 2.301 -0.092 -8.461 1 97.81 27 PRO B C 1
ATOM 793 O O . PRO B 1 27 ? 2.322 0.426 -9.578 1 97.81 27 PRO B O 1
ATOM 796 N N . VAL B 1 28 ? 1.876 -1.293 -8.148 1 98.62 28 VAL B N 1
ATOM 797 C CA . VAL B 1 28 ? 1.263 -2.133 -9.172 1 98.62 28 VAL B CA 1
ATOM 798 C C . VAL B 1 28 ? -0.161 -2.498 -8.758 1 98.62 28 VAL B C 1
ATOM 800 O O . VAL B 1 28 ? -0.369 -3.102 -7.703 1 98.62 28 VAL B O 1
ATOM 803 N N . THR B 1 29 ? -1.082 -2.162 -9.641 1 98.75 29 THR B N 1
ATOM 804 C CA . THR B 1 29 ? -2.473 -2.535 -9.398 1 98.75 29 THR B CA 1
ATOM 805 C C . THR B 1 29 ? -2.779 -3.898 -10.016 1 98.75 29 THR B C 1
ATOM 807 O O . THR B 1 29 ? -2.438 -4.156 -11.172 1 98.75 29 THR B O 1
ATOM 810 N N . ILE B 1 30 ? -3.336 -4.742 -9.195 1 98.81 30 ILE B N 1
ATOM 811 C CA . ILE B 1 30 ? -3.811 -6.031 -9.688 1 98.81 30 ILE B CA 1
ATOM 812 C C . ILE B 1 30 ? -5.332 -6.004 -9.82 1 98.81 30 ILE B C 1
ATOM 814 O O . ILE B 1 30 ? -6.043 -5.883 -8.82 1 98.81 30 ILE B O 1
ATOM 818 N N . THR B 1 31 ? -5.789 -6.16 -11.047 1 98.5 31 THR B N 1
ATOM 819 C CA . THR B 1 31 ? -7.223 -6.254 -11.289 1 98.5 31 THR B CA 1
ATOM 820 C C . THR B 1 31 ? -7.691 -7.703 -11.219 1 98.5 31 THR B C 1
A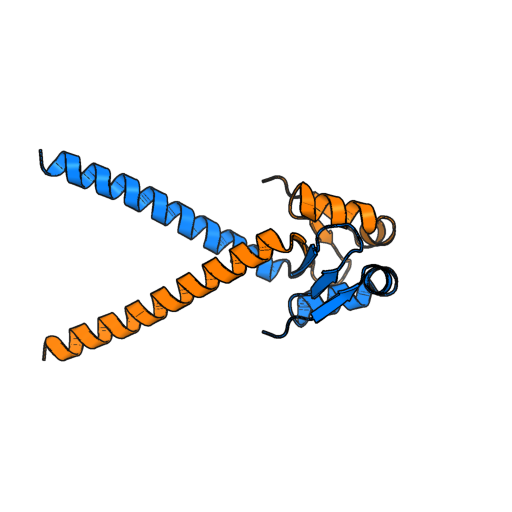TOM 822 O O . THR B 1 31 ? -6.977 -8.617 -11.648 1 98.5 31 THR B O 1
ATOM 825 N N . ARG B 1 32 ? -8.914 -7.859 -10.648 1 97.31 32 ARG B N 1
ATOM 826 C CA . ARG B 1 32 ? -9.484 -9.188 -10.453 1 97.31 32 ARG B CA 1
ATOM 827 C C . ARG B 1 32 ? -10.93 -9.234 -10.93 1 97.31 32 ARG B C 1
ATOM 829 O O . ARG B 1 32 ? -11.758 -8.438 -10.492 1 97.31 32 ARG B O 1
ATOM 836 N N . ARG B 1 33 ? -11.156 -10.133 -11.812 1 96.06 33 ARG B N 1
ATOM 837 C CA . ARG B 1 33 ? -12.523 -10.273 -12.297 1 96.06 33 ARG B CA 1
ATOM 838 C C . ARG B 1 33 ? -13.469 -10.672 -11.164 1 96.06 33 ARG B C 1
ATOM 840 O O . ARG B 1 33 ? -13.234 -11.68 -10.484 1 96.06 33 ARG B O 1
ATOM 847 N N . GLY B 1 34 ? -14.484 -9.867 -10.922 1 96.44 34 GLY B N 1
ATOM 848 C CA . GLY B 1 34 ? -15.492 -10.172 -9.93 1 96.44 34 GLY B CA 1
ATOM 849 C C . GLY B 1 34 ? -15.039 -9.891 -8.508 1 96.44 34 GLY B C 1
ATOM 850 O O . GLY B 1 34 ? -15.727 -10.242 -7.547 1 96.44 34 GLY B O 1
ATOM 851 N N . HIS B 1 35 ? -13.875 -9.398 -8.352 1 97.19 35 HIS B N 1
ATOM 852 C CA . HIS B 1 35 ? -13.305 -9.102 -7.047 1 97.19 35 HIS B CA 1
ATOM 853 C C . HIS B 1 35 ? -12.719 -7.695 -7.004 1 97.19 35 HIS B C 1
ATOM 855 O O . HIS B 1 35 ? -12.438 -7.105 -8.047 1 97.19 35 HIS B O 1
ATOM 861 N N . LYS B 1 36 ? -12.547 -7.168 -5.863 1 97.56 36 LYS B N 1
ATOM 862 C CA . LYS B 1 36 ? -11.891 -5.871 -5.688 1 97.56 36 LYS B CA 1
ATOM 863 C C . LYS B 1 36 ? -10.414 -5.941 -6.07 1 97.56 36 LYS B C 1
ATOM 865 O O . LYS B 1 36 ? -9.766 -6.965 -5.859 1 97.56 36 LYS B O 1
ATOM 870 N N . SER B 1 37 ? -9.977 -4.848 -6.504 1 98.5 37 SER B N 1
ATOM 871 C CA . SER B 1 37 ? -8.57 -4.754 -6.898 1 98.5 37 SER B CA 1
ATOM 872 C C . SER B 1 37 ? -7.668 -4.602 -5.68 1 98.5 37 SER B C 1
ATOM 874 O O . SER B 1 37 ? -8.102 -4.125 -4.629 1 98.5 37 SER B O 1
ATOM 876 N N . ALA B 1 38 ? -6.445 -5.012 -5.898 1 98.69 38 ALA B N 1
ATOM 877 C CA . ALA B 1 38 ? -5.387 -4.871 -4.906 1 98.69 38 ALA B CA 1
ATOM 878 C C . ALA B 1 38 ? -4.215 -4.066 -5.461 1 98.69 38 ALA B C 1
ATOM 880 O O . ALA B 1 38 ? -4.09 -3.902 -6.676 1 98.69 38 ALA B O 1
ATOM 881 N N . VAL B 1 39 ? -3.418 -3.57 -4.594 1 98.75 39 VAL B N 1
ATOM 882 C CA . VAL B 1 39 ? -2.23 -2.818 -4.992 1 98.75 39 VAL B CA 1
ATOM 883 C C . VAL B 1 39 ? -1.012 -3.336 -4.23 1 98.75 39 VAL B C 1
ATOM 885 O O . VAL B 1 39 ? -1.086 -3.594 -3.027 1 98.75 39 VAL B O 1
ATOM 888 N N . ILE B 1 40 ? 0.042 -3.494 -4.953 1 98.81 40 ILE B N 1
ATOM 889 C CA . ILE B 1 40 ? 1.322 -3.863 -4.363 1 98.81 40 ILE B CA 1
ATOM 890 C C . ILE B 1 40 ? 2.238 -2.643 -4.309 1 98.81 40 ILE B C 1
ATOM 892 O O . ILE B 1 40 ? 2.371 -1.914 -5.293 1 98.81 40 ILE B O 1
ATOM 896 N N . ILE B 1 41 ? 2.855 -2.459 -3.148 1 98.12 41 ILE B N 1
ATOM 897 C CA . ILE B 1 41 ? 3.836 -1.398 -2.947 1 98.12 41 ILE B CA 1
ATOM 898 C C . ILE B 1 41 ? 5.031 -1.942 -2.17 1 98.12 41 ILE B C 1
ATOM 900 O O . ILE B 1 41 ? 4.969 -3.037 -1.605 1 98.12 41 ILE B O 1
ATOM 904 N N . SER B 1 42 ? 6.105 -1.138 -2.143 1 98.25 42 SER B N 1
ATOM 905 C CA . SER B 1 42 ? 7.262 -1.547 -1.354 1 98.25 42 SER B CA 1
ATOM 906 C C . SER B 1 42 ? 6.977 -1.445 0.14 1 98.25 42 SER B C 1
ATOM 908 O O . SER B 1 42 ? 6.184 -0.605 0.57 1 98.25 42 SER B O 1
ATOM 910 N N . ALA B 1 43 ? 7.609 -2.289 0.861 1 97.69 43 ALA B N 1
ATOM 911 C CA . ALA B 1 43 ? 7.508 -2.189 2.314 1 97.69 43 ALA B CA 1
ATOM 912 C C . ALA B 1 43 ? 7.934 -0.808 2.803 1 97.69 43 ALA B C 1
ATOM 914 O O . ALA B 1 43 ? 7.344 -0.266 3.742 1 97.69 43 ALA B O 1
ATOM 915 N N . GLU B 1 44 ? 8.875 -0.254 2.16 1 96.38 44 GLU B N 1
ATOM 916 C CA . GLU B 1 44 ? 9.367 1.074 2.518 1 96.38 44 GLU B CA 1
ATOM 917 C C . GLU B 1 44 ? 8.289 2.135 2.303 1 96.38 44 GLU B C 1
ATOM 919 O O . GLU B 1 44 ? 8.078 2.992 3.162 1 96.38 44 GLU B O 1
ATOM 924 N N . GLU B 1 45 ? 7.645 2.064 1.208 1 94.38 45 GLU B N 1
ATOM 925 C CA . GLU B 1 45 ? 6.566 3.008 0.925 1 94.38 45 GLU B CA 1
ATOM 926 C C . GLU B 1 45 ? 5.406 2.83 1.901 1 94.38 45 GLU B C 1
ATOM 928 O O . GLU B 1 45 ? 4.809 3.812 2.346 1 94.38 45 GLU B O 1
ATOM 933 N N . PHE B 1 46 ? 5.164 1.671 2.209 1 96.06 46 PHE B N 1
ATOM 934 C CA . PHE B 1 46 ? 4.09 1.392 3.152 1 96.06 46 PHE B CA 1
ATOM 935 C C . PHE B 1 46 ? 4.398 1.987 4.52 1 96.06 46 PHE B C 1
ATOM 937 O O . PHE B 1 46 ? 3.516 2.545 5.176 1 96.06 46 PHE B O 1
ATOM 944 N N . GLU B 1 47 ? 5.621 1.828 4.914 1 94.75 47 GLU B N 1
ATOM 945 C CA . GLU B 1 47 ? 6.051 2.402 6.188 1 94.75 47 GLU B CA 1
ATOM 946 C C . GLU B 1 47 ? 5.895 3.92 6.188 1 94.75 47 GLU B C 1
ATOM 948 O O . GLU B 1 47 ? 5.488 4.508 7.191 1 94.75 47 GLU B O 1
ATOM 953 N N . ARG B 1 48 ? 6.262 4.484 5.09 1 92.06 48 ARG B N 1
ATOM 954 C CA . ARG B 1 48 ? 6.094 5.93 4.961 1 92.06 48 ARG B CA 1
ATOM 955 C C . ARG B 1 48 ? 4.625 6.324 5.086 1 92.06 48 ARG B C 1
ATOM 957 O O . ARG B 1 48 ? 4.297 7.32 5.727 1 92.06 48 ARG B O 1
ATOM 964 N N . TYR B 1 49 ? 3.783 5.531 4.512 1 90.44 49 TYR B N 1
ATOM 965 C CA . TYR B 1 49 ? 2.344 5.754 4.562 1 90.44 49 TYR B CA 1
ATOM 966 C C . TYR B 1 49 ? 1.822 5.629 5.988 1 90.44 49 TYR B C 1
ATOM 968 O O . TYR B 1 49 ? 1.025 6.453 6.441 1 90.44 49 TYR B O 1
ATOM 976 N N . GLN B 1 50 ? 2.283 4.609 6.648 1 90.81 50 GLN B N 1
ATOM 977 C CA . GLN B 1 50 ? 1.839 4.375 8.016 1 90.81 50 GLN B CA 1
ATOM 978 C C . GLN B 1 50 ? 2.275 5.508 8.938 1 90.81 50 GLN B C 1
ATOM 980 O O . GLN B 1 50 ? 1.517 5.93 9.812 1 90.81 50 GLN B O 1
ATOM 985 N N . THR B 1 51 ? 3.422 5.992 8.781 1 90.56 51 THR B N 1
ATOM 986 C CA . THR B 1 51 ? 3.955 7.078 9.602 1 90.56 51 THR B CA 1
ATOM 987 C C . THR B 1 51 ? 3.16 8.359 9.383 1 90.56 51 THR B C 1
ATOM 989 O O . THR B 1 51 ? 2.779 9.031 10.344 1 90.56 51 THR B O 1
ATOM 992 N N . ALA B 1 52 ? 2.91 8.602 8.148 1 86.38 52 ALA B N 1
ATOM 993 C CA . ALA B 1 52 ? 2.133 9.789 7.816 1 86.38 52 ALA B CA 1
ATOM 994 C C . ALA B 1 52 ? 0.737 9.727 8.43 1 86.38 52 ALA B C 1
ATOM 996 O O . ALA B 1 52 ? 0.223 10.727 8.93 1 86.38 52 ALA B O 1
ATOM 997 N N . ARG B 1 53 ? 0.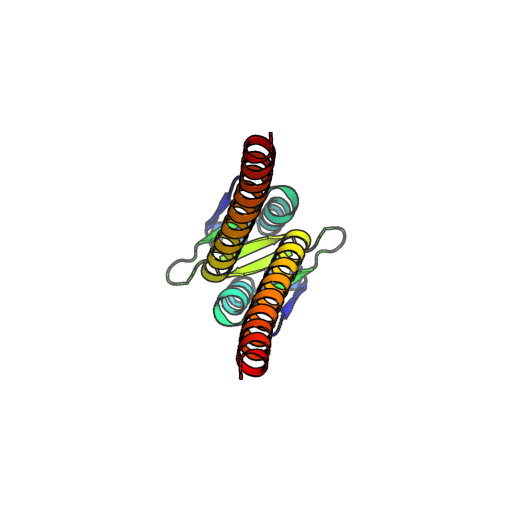16 8.609 8.352 1 86.38 53 ARG B N 1
ATOM 998 C CA . ARG B 1 53 ? -1.184 8.414 8.883 1 86.38 53 ARG B CA 1
ATOM 999 C C . ARG B 1 53 ? -1.202 8.594 10.398 1 86.38 53 ARG B C 1
ATOM 1001 O O . ARG B 1 53 ? -2.127 9.195 10.945 1 86.38 53 ARG B O 1
ATOM 1008 N N . MET B 1 54 ? -0.186 8.117 11.023 1 87.56 54 MET B N 1
ATOM 1009 C CA . MET B 1 54 ? -0.087 8.258 12.477 1 87.56 54 MET B CA 1
ATOM 1010 C C . MET B 1 54 ? 0.104 9.719 12.867 1 87.56 54 MET B C 1
ATOM 1012 O O . MET B 1 54 ? -0.488 10.18 13.844 1 87.56 54 MET B O 1
ATOM 1016 N N . ASP B 1 55 ? 0.874 10.359 12.133 1 85.06 55 ASP B N 1
ATOM 1017 C CA . ASP B 1 55 ? 1.108 11.773 12.383 1 85.06 55 ASP B CA 1
ATOM 1018 C C . ASP B 1 55 ? -0.183 12.578 12.25 1 85.06 55 ASP B C 1
ATOM 1020 O O . ASP B 1 55 ? -0.461 13.461 13.07 1 85.06 55 ASP B O 1
ATOM 1024 N N . ASP B 1 56 ? -0.917 12.195 11.25 1 82.25 56 ASP B N 1
ATOM 1025 C CA . ASP B 1 56 ? -2.188 12.883 11.023 1 82.25 56 ASP B CA 1
ATOM 1026 C C . ASP B 1 56 ? -3.166 12.609 12.164 1 82.25 56 ASP B C 1
ATOM 1028 O O . ASP B 1 56 ? -3.889 13.516 12.594 1 82.25 56 ASP B O 1
ATOM 1032 N N . GLU B 1 57 ? -3.148 11.453 12.523 1 85 57 GLU B N 1
ATOM 1033 C CA . GLU B 1 57 ? -4.023 11.078 13.633 1 85 57 GLU B CA 1
ATOM 1034 C C . GLU B 1 57 ? -3.598 11.773 14.922 1 85 57 GLU B C 1
ATOM 1036 O O . GLU B 1 57 ? -4.441 12.219 15.703 1 85 57 GLU B O 1
ATOM 1041 N N . PHE B 1 58 ? -2.379 11.883 15.117 1 88.06 58 PHE B N 1
ATOM 1042 C CA . PHE B 1 58 ? -1.86 12.578 16.297 1 88.06 58 PHE B CA 1
ATOM 1043 C C . PHE B 1 58 ? -2.217 14.055 16.25 1 88.06 58 PHE B C 1
ATOM 1045 O O . PHE B 1 58 ? -2.67 14.617 17.25 1 88.06 58 PHE B O 1
ATOM 1052 N N . ALA B 1 59 ? -2.084 14.578 15.086 1 83.69 59 ALA B N 1
ATOM 1053 C CA . ALA B 1 59 ? -2.432 15.984 14.898 1 83.69 59 ALA B CA 1
ATOM 1054 C C . ALA B 1 59 ? -3.912 16.219 15.18 1 83.69 59 ALA B C 1
ATOM 1056 O O . ALA B 1 59 ? -4.281 17.234 15.781 1 83.69 59 ALA B O 1
ATOM 1057 N N . ALA B 1 60 ? -4.719 15.359 14.758 1 83.62 60 ALA B N 1
ATOM 1058 C CA . ALA B 1 60 ? -6.16 15.477 14.969 1 83.62 60 ALA B CA 1
ATOM 1059 C C . ALA B 1 60 ? -6.504 15.383 16.453 1 83.62 60 ALA B C 1
ATOM 1061 O O . ALA B 1 60 ? -7.352 16.125 16.953 1 83.62 60 ALA B O 1
ATOM 1062 N N . ILE B 1 61 ? -5.777 14.539 17.078 1 88.56 61 ILE B N 1
ATOM 1063 C CA . ILE B 1 61 ? -6 14.352 18.516 1 88.56 61 ILE B CA 1
ATOM 1064 C C . ILE B 1 61 ? -5.547 15.594 19.281 1 88.56 61 ILE B C 1
ATOM 1066 O O . ILE B 1 61 ? -6.254 16.094 20.156 1 88.56 61 ILE B O 1
ATOM 1070 N N . MET B 1 62 ? -4.43 16.109 18.875 1 90.31 62 MET B N 1
ATOM 1071 C CA . MET B 1 62 ? -3.9 17.312 19.5 1 90.31 62 MET B CA 1
ATOM 1072 C C . MET B 1 62 ? -4.82 18.5 19.25 1 90.31 62 MET B C 1
ATOM 1074 O O . MET B 1 62 ? -5.004 19.344 20.141 1 90.31 62 MET B O 1
ATOM 1078 N N . ALA B 1 63 ? -5.395 18.531 18.062 1 85.56 63 ALA B N 1
ATOM 1079 C CA . ALA B 1 63 ? -6.312 19.625 17.719 1 85.56 63 ALA B CA 1
ATOM 1080 C C . ALA B 1 63 ? -7.562 19.578 18.594 1 85.56 63 ALA B C 1
ATOM 1082 O O . ALA B 1 63 ? -8.039 20.609 19.062 1 85.56 63 ALA B O 1
ATOM 1083 N N . VAL B 1 64 ? -8.031 18.422 18.844 1 87.25 64 VAL B N 1
ATOM 1084 C CA . VAL B 1 64 ? -9.219 18.25 19.672 1 87.25 64 VAL B CA 1
ATOM 1085 C C . VAL B 1 64 ? -8.906 18.609 21.125 1 87.25 64 VAL B C 1
ATOM 1087 O O . VAL B 1 64 ? -9.695 19.297 21.781 1 87.25 64 VAL B O 1
ATOM 1090 N N . HIS B 1 65 ? -7.699 18.172 21.516 1 88.88 65 HIS B N 1
ATOM 1091 C CA . HIS B 1 65 ? -7.289 18.469 22.891 1 88.88 65 HIS B CA 1
ATOM 1092 C C . HIS B 1 65 ? -6.977 19.953 23.062 1 88.88 65 HIS B C 1
ATOM 1094 O O . HIS B 1 65 ? -7.289 20.547 24.094 1 88.88 65 HIS B O 1
ATOM 1100 N N . GLY B 1 66 ? -6.367 20.469 22.062 1 82.19 66 GLY B N 1
ATOM 1101 C CA . GLY B 1 66 ? -6.105 21.891 22.078 1 82.19 66 GLY B CA 1
ATOM 1102 C C . GLY B 1 66 ? -7.367 22.734 22.141 1 82.19 66 GLY B C 1
ATOM 1103 O O . GLY B 1 66 ? -7.43 23.719 22.875 1 82.19 66 GLY B O 1
ATOM 1104 N N . ASN B 1 67 ? -8.336 22.422 21.344 1 84 67 ASN B N 1
ATOM 1105 C CA . ASN B 1 67 ? -9.617 23.109 21.359 1 84 67 ASN B CA 1
ATOM 1106 C C . ASN B 1 67 ? -10.281 23 22.734 1 84 67 ASN B C 1
ATOM 1108 O O . ASN B 1 67 ? -10.867 23.969 23.219 1 84 67 ASN B O 1
ATOM 1112 N N . GLU B 1 68 ? -10.062 21.938 23.297 1 84.75 68 GLU B N 1
ATOM 1113 C CA . GLU B 1 68 ? -10.641 21.734 24.625 1 84.75 68 GLU B CA 1
ATOM 1114 C C . GLU B 1 68 ? -9.898 22.578 25.672 1 84.75 68 GLU B C 1
ATOM 1116 O O . GLU B 1 68 ? -10.523 23.141 26.578 1 84.75 68 GLU B O 1
ATOM 1121 N N . LEU B 1 69 ? -8.672 22.578 25.609 1 82.94 69 LEU B N 1
ATOM 1122 C CA . LEU B 1 69 ? -7.871 23.375 26.531 1 82.94 69 LEU B CA 1
ATOM 1123 C C . LEU B 1 69 ? -8.18 24.859 26.375 1 82.94 69 LEU B C 1
ATOM 1125 O O . LEU B 1 69 ? -8.258 25.594 27.359 1 82.94 69 LEU B O 1
ATOM 1129 N N . ARG B 1 70 ? -8.398 25.219 25.203 1 85.69 70 ARG B N 1
ATOM 1130 C CA . ARG B 1 70 ? -8.742 26.609 24.922 1 85.69 70 ARG B CA 1
ATOM 1131 C C . ARG B 1 70 ? -10.109 26.969 25.5 1 85.69 70 ARG B C 1
ATOM 1133 O O . ARG B 1 70 ? -10.289 28.031 26.094 1 85.69 70 ARG B O 1
ATOM 1140 N N . GLU B 1 71 ? -11.055 26.172 25.469 1 86.31 71 GLU B N 1
ATOM 1141 C CA . GLU B 1 71 ? -12.398 26.375 26 1 86.31 71 GLU B CA 1
ATOM 1142 C C . GLU B 1 71 ? -12.383 26.453 27.531 1 86.31 71 GLU B C 1
ATOM 1144 O O . GLU B 1 71 ? -13.125 27.234 28.125 1 86.31 71 GLU B O 1
ATOM 1149 N N . LEU B 1 72 ? -11.484 25.703 28.172 1 85.5 72 LEU B N 1
ATOM 1150 C CA . LEU B 1 72 ? -11.383 25.703 29.625 1 85.5 72 LEU B CA 1
ATOM 1151 C C . LEU B 1 72 ? -10.703 2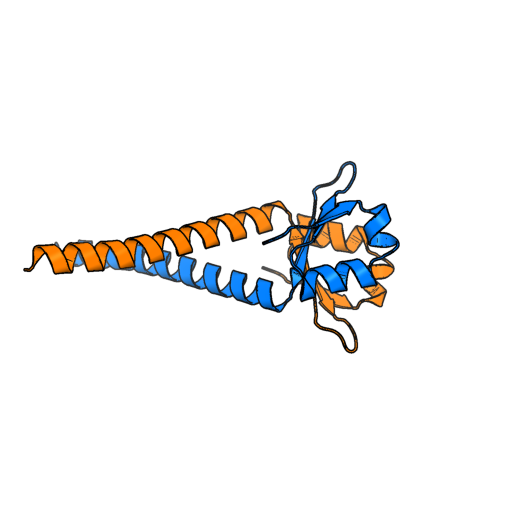6.969 30.125 1 85.5 72 LEU B C 1
ATOM 1153 O O . LEU B 1 72 ? -11.07 27.5 31.172 1 85.5 72 LEU B O 1
ATOM 1157 N N . ALA B 1 73 ? -9.938 27.406 29.266 1 86.75 73 ALA B N 1
ATOM 1158 C CA . ALA B 1 73 ? -9.211 28.609 29.641 1 86.75 73 ALA B CA 1
ATOM 1159 C C . ALA B 1 73 ? -10.094 29.844 29.484 1 86.75 73 ALA B C 1
ATOM 1161 O O . ALA B 1 73 ? -9.875 30.859 30.141 1 86.75 73 ALA B O 1
ATOM 1162 N N . ASP B 1 74 ? -10.961 29.859 28.578 1 80.12 74 ASP B N 1
ATOM 1163 C CA . ASP B 1 74 ? -11.852 31 28.328 1 80.12 74 ASP B CA 1
ATOM 1164 C C . ASP B 1 74 ? -12.961 31.047 29.375 1 80.12 74 ASP B C 1
ATOM 1166 O O . ASP B 1 74 ? -13.711 32.031 29.438 1 80.12 74 ASP B O 1
ATOM 1170 N N . LYS B 1 75 ? -13.141 30.047 30.109 1 71.5 75 LYS B N 1
ATOM 1171 C CA . LYS B 1 75 ? -14.055 30.156 31.234 1 71.5 75 LYS B CA 1
ATOM 1172 C C . LYS B 1 75 ? -13.383 30.828 32.438 1 71.5 75 LYS B C 1
ATOM 1174 O O . LYS B 1 75 ? -12.164 30.75 32.594 1 71.5 75 LYS B O 1
#

Organism: Salmonella typhimurium (strain LT2 / SGSC1412 / ATCC 700720) (NCBI:txid99287)

Radius of gyration: 20.11 Å; Cα contacts (8 Å, |Δi|>4): 184; chains: 2; bounding box: 33×66×47 Å

InterPro domains:
  IPR006442 Type II toxin-antitoxin system, antitoxin Phd/YefM [PF02604] (3-51)
  IPR036165 YefM-like superfamily [SSF143120] (3-61)
  IPR051405 phD/YefM antitoxin [PTHR33713] (1-70)

Solvent-accessible surface area (backbone atoms only — not comparable to full-atom values): 7950 Å² total; per-residue (Å²): 133,68,72,45,78,42,43,50,69,57,39,69,76,36,42,69,60,52,52,49,41,12,52,73,64,31,41,30,37,35,40,38,92,98,48,79,39,31,29,32,29,18,42,68,57,49,51,53,49,52,50,52,51,50,50,51,52,49,50,53,50,48,52,55,50,48,53,49,53,52,57,60,63,75,98,132,66,72,44,78,41,44,49,69,56,38,69,76,37,42,70,60,50,52,49,41,12,52,75,65,30,41,31,36,36,41,40,92,96,47,80,38,31,30,32,31,18,42,66,56,49,52,53,50,52,50,52,51,50,51,50,51,48,49,52,50,48,50,55,51,48,53,48,52,50,58,61,61,73,97

Foldseek 3Di:
DDEAEDEPVVCVVPVVVQQVCQEPPHKYWYDYVPDDIDIHHHPVVVVVVVVVVVVVVVVVVVVVVVVVVVVVVVD/DDEAEDEPVVCVVPVVVQQVCQEPPHKYWYDYVPDDIDIHHHPVVVVVVVVVVVVVVVVVVVVVVVVVVVVVVVD

GO terms:
  GO:0000976 transcription cis-regulatory region binding (F, IMP)
  GO:0001217 DNA-binding transcription repressor activity (F, IMP)
  GO:0032993 protein-DNA complex (C, IMP)

Nearest PDB structures (foldseek):
  3hs2-assembly1_B  TM=9.394E-01  e=2.524E-05  Punavirus P1
  3k33-assembly1_C-2  TM=7.972E-01  e=1.029E-05  Punavirus P1
  3k33-assembly1_D-2  TM=9.312E-01  e=1.153E-04  Punavirus P1
  4zlx-assembly1_B  TM=9.590E-01  e=6.051E-04  Punavirus P1
  2odk-assembly2_D  TM=9.080E-01  e=1.127E-03  Nitrosomonas europaea

pLDDT: mean 92.27, std 7.64, range [56.06, 98.81]

Secondary structure (DSSP, 8-state):
-PPEEEEHHHHHHTHHHHHHHHHHT--EEEEETTEEEEEEEEHHHHHHHHHHHHHHHHHHHHHHHHHHHHHHH--/-PPEEEEHHHHHHTHHHHHHHHHHT--EEEEETTEEEEEEEEHHHHHHHHHHHHHHHHHHHHHHHHHHHHHHH--

Sequence (150 aa):
MFMRTVNYSEARQNLAEVLESAVTGGPVTITRRGHKSAVIISAEEFERYQTARMDDEFAAIMAVHGNELRELADKMFMRTVNYSEARQNLAEVLESAVTGGPVTITRRGHKSAVIISAEEFERYQTARMDDEFAAIMAVHGNELRELADK